Protein AF-0000000077158289 (afdb_homodimer)

Structure (mmCIF, N/CA/C/O backbone):
data_AF-0000000077158289-model_v1
#
loop_
_entity.id
_entity.type
_entity.pdbx_description
1 polymer 'DUF2811 domain-containing protein'
#
loop_
_atom_site.group_PDB
_atom_site.id
_atom_site.type_symbol
_atom_site.label_atom_id
_atom_site.label_alt_id
_atom_site.label_comp_id
_atom_site.label_asym_id
_atom_site.label_entity_id
_atom_site.label_seq_id
_atom_site.pdbx_PDB_ins_code
_atom_site.Cartn_x
_atom_site.Cartn_y
_atom_site.Cartn_z
_atom_site.occupancy
_atom_site.B_iso_or_equiv
_atom_site.auth_seq_id
_atom_site.auth_comp_id
_atom_site.auth_asym_id
_atom_site.auth_atom_id
_atom_site.pdbx_PDB_model_num
ATOM 1 N N . MET A 1 1 ? 38.312 -50.219 26.797 1 30.5 1 MET A N 1
ATOM 2 C CA . MET A 1 1 ? 38.156 -49.219 25.766 1 30.5 1 MET A CA 1
ATOM 3 C C . MET A 1 1 ? 36.781 -48.531 25.875 1 30.5 1 MET A C 1
ATOM 5 O O . MET A 1 1 ? 35.781 -49.219 26.062 1 30.5 1 MET A O 1
ATOM 9 N N . ASP A 1 2 ? 36.875 -47.312 26.453 1 35.59 2 ASP A N 1
ATOM 10 C CA . ASP A 1 2 ? 35.938 -46.281 26.844 1 35.59 2 ASP A CA 1
ATOM 11 C C . ASP A 1 2 ? 35.031 -45.906 25.672 1 35.59 2 ASP A C 1
ATOM 13 O O . ASP A 1 2 ? 35.5 -45.5 24.609 1 35.59 2 ASP A O 1
ATOM 17 N N . LEU A 1 3 ? 34.094 -46.844 25.312 1 41.31 3 LEU A N 1
ATOM 18 C CA . LEU A 1 3 ? 33 -46.594 24.391 1 41.31 3 LEU A CA 1
ATOM 19 C C . LEU A 1 3 ? 32.406 -45.188 24.594 1 41.31 3 LEU A C 1
ATOM 21 O O . LEU A 1 3 ? 31.953 -44.875 25.688 1 41.31 3 LEU A O 1
ATOM 25 N N . PRO A 1 4 ? 33.125 -44.281 23.875 1 36.38 4 PRO A N 1
ATOM 26 C CA . PRO A 1 4 ? 32.719 -42.875 23.906 1 36.38 4 PRO A CA 1
ATOM 27 C C . PRO A 1 4 ? 31.203 -42.688 23.922 1 36.38 4 PRO A C 1
ATOM 29 O O . PRO A 1 4 ? 30.469 -43.594 23.469 1 36.38 4 PRO A O 1
ATOM 32 N N . GLN A 1 5 ? 30.641 -41.938 24.984 1 38.94 5 GLN A N 1
ATOM 33 C CA . GLN A 1 5 ? 29.422 -41.219 25.328 1 38.94 5 GLN A CA 1
ATOM 34 C C . GLN A 1 5 ? 28.812 -40.531 24.094 1 38.94 5 GLN A C 1
ATOM 36 O O . GLN A 1 5 ? 29.453 -39.688 23.469 1 38.94 5 GLN A O 1
ATOM 41 N N . LEU A 1 6 ? 28.219 -41.344 23.172 1 37.91 6 LEU A N 1
ATOM 42 C CA . LEU A 1 6 ? 27.297 -40.844 22.172 1 37.91 6 LEU A CA 1
ATOM 43 C C . LEU A 1 6 ? 26.453 -39.688 22.734 1 37.91 6 LEU A C 1
ATOM 45 O O . LEU A 1 6 ? 25.641 -39.906 23.641 1 37.91 6 LEU A O 1
ATOM 49 N N . GLU A 1 7 ? 27.109 -38.594 23.016 1 35.8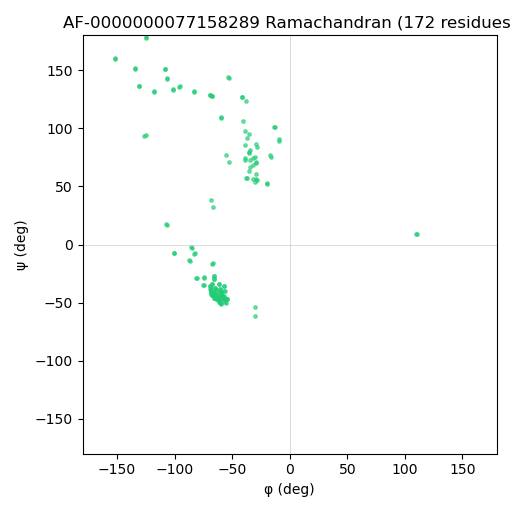4 7 GLU A N 1
ATOM 50 C CA . GLU A 1 7 ? 26.469 -37.312 23.312 1 35.84 7 GLU A CA 1
ATOM 51 C C . GLU A 1 7 ? 25.25 -37.094 22.422 1 35.84 7 GLU A C 1
ATOM 53 O O . GLU A 1 7 ? 25.297 -37.344 21.219 1 35.84 7 GLU A O 1
ATOM 58 N N . SER A 1 8 ? 24.047 -37.406 23 1 40.72 8 SER A N 1
ATOM 59 C CA . SER A 1 8 ? 22.672 -37.094 22.609 1 40.72 8 SER A CA 1
ATOM 60 C C . SER A 1 8 ? 22.609 -35.75 21.906 1 40.72 8 SER A C 1
ATOM 62 O O . SER A 1 8 ? 23 -34.719 22.484 1 40.72 8 SER A O 1
ATOM 64 N N . ILE A 1 9 ? 23.062 -35.688 20.656 1 40.66 9 ILE A N 1
ATOM 65 C CA . ILE A 1 9 ? 22.703 -34.531 19.844 1 40.66 9 ILE A CA 1
ATOM 66 C C . ILE A 1 9 ? 21.266 -34.125 20.125 1 40.66 9 ILE A C 1
ATOM 68 O O . ILE A 1 9 ? 20.328 -34.875 19.906 1 40.66 9 ILE A O 1
ATOM 72 N N . SER A 1 10 ? 21.047 -33.5 21.312 1 37.06 10 SER A N 1
ATOM 73 C CA . SER A 1 10 ? 19.797 -32.781 21.594 1 37.06 10 SER A CA 1
ATOM 74 C C . SER A 1 10 ? 19.281 -32.094 20.344 1 37.06 10 SER A C 1
ATOM 76 O O . SER A 1 10 ? 19.984 -31.281 19.719 1 37.06 10 SER A O 1
ATOM 78 N N . GLN A 1 11 ? 18.656 -32.812 19.438 1 36.66 11 GLN A N 1
ATOM 79 C CA . GLN A 1 11 ? 17.812 -32.281 18.375 1 36.66 11 GLN A CA 1
ATOM 80 C C . GLN A 1 11 ? 17.172 -30.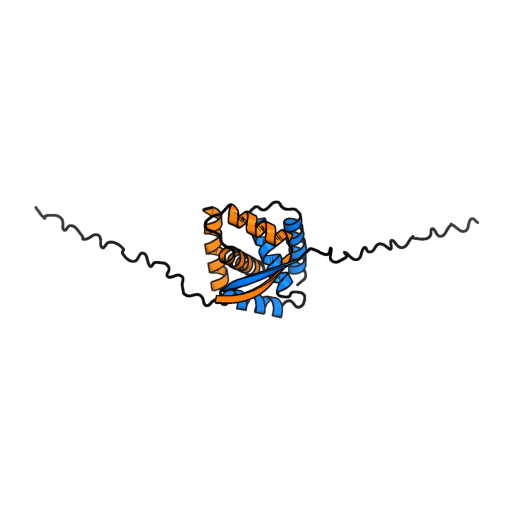969 18.797 1 36.66 11 GLN A C 1
ATOM 82 O O . GLN A 1 11 ? 16.5 -30.906 19.828 1 36.66 11 GLN A O 1
ATOM 87 N N . VAL A 1 12 ? 17.859 -29.844 18.656 1 36.06 12 VAL A N 1
ATOM 88 C CA . VAL A 1 12 ? 17.359 -28.484 18.641 1 36.06 12 VAL A CA 1
ATOM 89 C C . VAL A 1 12 ? 15.953 -28.438 18.047 1 36.06 12 VAL A C 1
ATOM 91 O O . VAL A 1 12 ? 15.766 -28.719 16.859 1 36.06 12 VAL A O 1
ATOM 94 N N . SER A 1 13 ? 15 -29.031 18.828 1 34.78 13 SER A N 1
ATOM 95 C CA . SER A 1 13 ? 13.555 -28.922 18.641 1 34.78 13 SER A CA 1
ATOM 96 C C . SER A 1 13 ? 13.172 -27.594 18.016 1 34.78 13 SER A C 1
ATOM 98 O O . SER A 1 13 ? 12.156 -27.484 17.328 1 34.78 13 SER A O 1
ATOM 100 N N . ASN A 1 14 ? 13.688 -26.5 18.719 1 32.34 14 ASN A N 1
ATOM 101 C CA . ASN A 1 14 ? 12.711 -25.422 18.812 1 32.34 14 ASN A CA 1
ATOM 102 C C . ASN A 1 14 ? 12.422 -24.812 17.438 1 32.34 14 ASN A C 1
ATOM 104 O O . ASN A 1 14 ? 13.164 -23.953 16.969 1 32.34 14 ASN A O 1
ATOM 108 N N . ALA A 1 15 ? 12.477 -25.594 16.391 1 35.78 15 A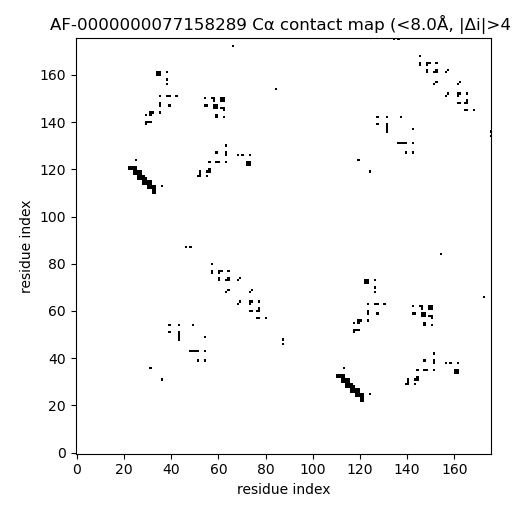LA A N 1
ATOM 109 C CA . ALA A 1 15 ? 11.906 -24.844 15.281 1 35.78 15 ALA A CA 1
ATOM 110 C C . ALA A 1 15 ? 10.711 -24.016 15.742 1 35.78 15 ALA A C 1
ATOM 112 O O . ALA A 1 15 ? 9.648 -24.562 16.031 1 35.78 15 ALA A O 1
ATOM 113 N N . SER A 1 16 ? 10.797 -23.109 16.719 1 36.84 16 SER A N 1
ATOM 114 C CA . SER A 1 16 ? 9.727 -22.156 16.984 1 36.84 16 SER A CA 1
ATOM 115 C C . SER A 1 16 ? 8.945 -21.828 15.719 1 36.84 16 SER A C 1
ATOM 117 O O . SER A 1 16 ? 9.508 -21.312 14.75 1 36.84 16 SER A O 1
ATOM 119 N N . GLU A 1 17 ? 8.172 -22.781 15.242 1 38.03 17 GLU A N 1
ATOM 120 C CA . GLU A 1 17 ? 7.125 -22.328 14.32 1 38.03 17 GLU A CA 1
ATOM 121 C C . GLU A 1 17 ? 6.902 -20.828 14.438 1 38.03 17 GLU A C 1
ATOM 123 O O . GLU A 1 17 ? 6.801 -20.297 15.547 1 38.03 17 GLU A O 1
ATOM 128 N N . ILE A 1 18 ? 7.691 -20 13.922 1 40.28 18 ILE A N 1
ATOM 129 C CA . ILE A 1 18 ? 7.289 -18.594 13.836 1 40.28 18 ILE A CA 1
ATOM 130 C C . ILE A 1 18 ? 5.773 -18.484 13.961 1 40.28 18 ILE A C 1
ATOM 132 O O . ILE A 1 18 ? 5.035 -18.938 13.086 1 40.28 18 ILE A O 1
ATOM 136 N N . SER A 1 19 ? 5.211 -19.078 15 1 42.38 19 SER A N 1
ATOM 137 C CA . SER A 1 19 ? 3.822 -18.734 15.273 1 42.38 19 SER A CA 1
ATOM 138 C C . SER A 1 19 ? 3.398 -17.5 14.484 1 42.38 19 SER A C 1
ATOM 140 O O . SER A 1 19 ? 4.141 -16.516 14.406 1 42.38 19 SER A O 1
ATOM 142 N N . PRO A 1 20 ? 2.723 -17.609 13.43 1 45.03 20 PRO A N 1
ATOM 143 C CA . PRO A 1 20 ? 2.236 -16.344 12.867 1 45.03 20 PRO A CA 1
ATOM 144 C C . PRO A 1 20 ? 2.031 -15.266 13.93 1 45.03 20 PRO A C 1
ATOM 146 O O . PRO A 1 20 ? 1.243 -15.453 14.859 1 45.03 20 PRO A O 1
ATOM 149 N N . GLU A 1 21 ? 3.047 -14.922 14.727 1 48.97 21 GLU A N 1
ATOM 150 C CA . GLU A 1 21 ? 2.848 -13.82 15.664 1 48.97 21 GLU A CA 1
ATOM 151 C C . GLU A 1 21 ? 1.531 -13.094 15.391 1 48.97 21 GLU A C 1
ATOM 153 O O . GLU A 1 21 ? 1.265 -12.68 14.266 1 48.97 21 GLU A O 1
ATOM 158 N N . LYS A 1 22 ? 0.497 -13.617 16.047 1 56.75 22 LYS A N 1
ATOM 159 C CA . LYS A 1 22 ? -0.872 -13.109 16.016 1 56.75 22 LYS A CA 1
ATOM 160 C C . LYS A 1 22 ? -0.894 -11.594 15.836 1 56.75 22 LYS A C 1
ATOM 162 O O . LYS A 1 22 ? -0.605 -10.852 16.781 1 56.75 22 LYS A O 1
ATOM 167 N N . THR A 1 23 ? -0.283 -11.023 14.781 1 75.25 23 THR A N 1
ATOM 168 C CA . THR A 1 23 ? -0.409 -9.578 14.625 1 75.25 23 THR A CA 1
ATOM 169 C C . THR A 1 23 ? -1.875 -9.172 14.492 1 75.25 23 THR A C 1
ATOM 171 O O . THR A 1 23 ? -2.625 -9.781 13.727 1 75.25 23 THR A O 1
ATOM 174 N N . GLU A 1 24 ? -2.326 -8.539 15.578 1 90.25 24 GLU A N 1
ATOM 175 C CA . GLU A 1 24 ? -3.658 -7.949 15.461 1 90.25 24 GLU A CA 1
ATOM 176 C C . GLU A 1 24 ? -3.848 -7.273 14.109 1 90.25 24 GLU A C 1
ATOM 178 O O . GLU A 1 24 ? -2.918 -6.664 13.578 1 90.25 24 GLU A O 1
ATOM 183 N N . SER A 1 25 ? -4.926 -7.684 13.484 1 95.44 25 SER A N 1
ATOM 184 C CA . SER A 1 25 ? -5.227 -7.105 12.18 1 95.44 25 SER A CA 1
ATOM 185 C C . SER A 1 25 ? -6.43 -6.168 12.258 1 95.44 25 SER A C 1
ATOM 187 O O . SER A 1 25 ? -7.277 -6.312 13.141 1 95.44 25 SER A O 1
ATOM 189 N N . ILE A 1 26 ? -6.496 -5.156 11.406 1 97.12 26 ILE A N 1
ATOM 190 C CA . ILE A 1 26 ? -7.586 -4.195 11.258 1 97.12 26 ILE A CA 1
ATOM 191 C C . ILE A 1 26 ? -8.18 -4.305 9.859 1 97.12 26 ILE A C 1
ATOM 193 O O . ILE A 1 26 ? -7.441 -4.363 8.867 1 97.12 26 ILE A O 1
ATOM 197 N N . SER A 1 27 ? -9.445 -4.387 9.758 1 97.5 27 SER A N 1
ATOM 198 C CA . SER A 1 27 ? -10.117 -4.387 8.461 1 97.5 27 SER A CA 1
ATOM 199 C C . SER A 1 27 ? -10.312 -2.969 7.938 1 97.5 27 SER A C 1
ATOM 201 O O . SER A 1 27 ? -10.805 -2.096 8.656 1 97.5 27 SER A O 1
ATOM 203 N N . ILE A 1 28 ? -9.961 -2.746 6.695 1 97.19 28 ILE A N 1
ATOM 204 C CA . ILE A 1 28 ? -10.055 -1.419 6.098 1 97.19 28 ILE A CA 1
ATOM 205 C C . ILE A 1 28 ? -10.758 -1.51 4.746 1 97.19 28 ILE A C 1
ATOM 207 O O . ILE A 1 28 ? -10.508 -2.434 3.969 1 97.19 28 ILE A O 1
ATOM 211 N N . GLU A 1 29 ? -11.672 -0.568 4.516 1 97.38 29 GLU A N 1
ATOM 212 C CA . GLU A 1 29 ? -12.25 -0.348 3.189 1 97.38 29 GLU A CA 1
ATOM 213 C C . GLU A 1 29 ? -11.609 0.858 2.506 1 97.38 29 GLU A C 1
ATOM 215 O O . GLU A 1 29 ? -11.43 1.908 3.125 1 97.38 29 GLU A O 1
ATOM 220 N N . THR A 1 30 ? -11.258 0.625 1.22 1 96.94 30 THR A N 1
ATOM 221 C CA . THR A 1 30 ? -10.625 1.721 0.494 1 96.94 30 THR A CA 1
ATOM 222 C C . THR A 1 30 ? -10.914 1.612 -1.002 1 96.94 30 THR A C 1
ATOM 224 O O . THR A 1 30 ? -11.359 0.569 -1.48 1 96.94 30 THR A O 1
ATOM 227 N N . GLU A 1 31 ? -10.734 2.777 -1.613 1 96.25 31 GLU A N 1
ATOM 228 C CA . GLU A 1 31 ? -10.781 2.803 -3.072 1 96.25 31 GLU A CA 1
ATOM 229 C C . GLU A 1 31 ? -9.391 2.973 -3.666 1 96.25 31 GLU A C 1
ATOM 231 O O . GLU A 1 31 ? -8.531 3.635 -3.076 1 96.25 31 GLU A O 1
ATOM 236 N N . ILE A 1 32 ? -9.203 2.287 -4.754 1 97.38 32 ILE A N 1
ATOM 237 C CA . ILE A 1 32 ? -7.941 2.451 -5.465 1 97.38 32 ILE A CA 1
ATOM 238 C C . ILE A 1 32 ? -8.211 2.615 -6.961 1 97.38 32 ILE A C 1
ATOM 240 O O . ILE A 1 32 ? -9.227 2.139 -7.469 1 97.38 32 ILE A O 1
ATOM 244 N N . PRO A 1 33 ? -7.352 3.318 -7.652 1 96.31 33 PRO A N 1
ATOM 245 C CA . PRO A 1 33 ? -7.492 3.393 -9.109 1 96.31 33 PRO A CA 1
ATOM 246 C C . PRO A 1 33 ? -7.582 2.016 -9.766 1 96.31 33 PRO A C 1
ATOM 248 O O . PRO A 1 33 ? -6.91 1.078 -9.328 1 96.31 33 PRO A O 1
ATOM 251 N N . GLU A 1 34 ? -8.359 1.924 -10.766 1 96.94 34 GLU A N 1
ATOM 252 C CA . GLU A 1 34 ? -8.57 0.658 -11.469 1 96.94 34 GLU A CA 1
ATOM 253 C C . GLU A 1 34 ? -7.254 0.076 -11.969 1 96.94 34 GLU A C 1
ATOM 255 O O . GLU A 1 34 ? -7.035 -1.135 -11.891 1 96.94 34 GLU A O 1
ATOM 260 N N . ALA A 1 35 ? -6.414 0.936 -12.453 1 96.38 35 ALA A N 1
ATOM 261 C CA . ALA A 1 35 ? -5.125 0.493 -12.984 1 96.38 35 ALA A CA 1
ATOM 262 C C . ALA A 1 35 ? -4.305 -0.207 -11.906 1 96.38 35 ALA A C 1
ATOM 264 O O . ALA A 1 35 ? -3.641 -1.211 -12.172 1 96.38 35 ALA A O 1
ATOM 265 N N . LEU A 1 36 ? -4.301 0.28 -10.727 1 97.75 36 LEU A N 1
ATOM 266 C CA . LEU A 1 36 ? -3.568 -0.328 -9.625 1 97.75 36 LEU A CA 1
ATOM 267 C C . LEU A 1 36 ? -4.199 -1.657 -9.219 1 97.75 36 LEU A C 1
ATOM 269 O O . LEU A 1 36 ? -3.488 -2.613 -8.898 1 97.75 36 LEU A O 1
ATOM 273 N N . TYR A 1 37 ? -5.492 -1.675 -9.258 1 98.06 37 TYR A N 1
ATOM 274 C CA . TYR A 1 37 ? -6.207 -2.914 -8.969 1 98.06 37 TYR A CA 1
ATOM 275 C C . TYR A 1 37 ? -5.816 -4.008 -9.953 1 98.06 37 TYR A C 1
ATOM 277 O O . TYR A 1 37 ? -5.543 -5.145 -9.555 1 98.06 37 TYR A O 1
ATOM 285 N N . GLN A 1 38 ? -5.867 -3.684 -11.172 1 97.81 38 GLN A N 1
ATOM 286 C CA . GLN A 1 38 ? -5.488 -4.633 -12.219 1 97.81 38 GLN A CA 1
ATOM 287 C C . GLN A 1 38 ? -4.039 -5.078 -12.055 1 97.81 38 GLN A C 1
ATOM 289 O O . GLN A 1 38 ? -3.732 -6.266 -12.195 1 97.81 38 GLN A O 1
ATOM 294 N N . GLY A 1 39 ? -3.127 -4.105 -11.742 1 98.06 39 GLY A N 1
ATOM 295 C CA . GLY A 1 39 ? -1.736 -4.441 -11.477 1 98.06 39 GLY A CA 1
ATOM 296 C C . GLY A 1 39 ? -1.562 -5.398 -10.312 1 98.06 39 GLY A C 1
ATOM 297 O O . GLY A 1 39 ? -0.754 -6.324 -10.383 1 98.06 39 GLY A O 1
ATOM 298 N N . MET A 1 40 ? -2.285 -5.215 -9.305 1 98.12 40 MET A N 1
ATOM 299 C CA . MET A 1 40 ? -2.248 -6.086 -8.133 1 98.12 40 MET A CA 1
ATOM 300 C C . MET A 1 40 ? -2.684 -7.504 -8.492 1 98.12 40 MET A C 1
ATOM 302 O O . MET A 1 40 ? -2.018 -8.477 -8.125 1 98.12 40 MET A O 1
ATOM 306 N N . ASN A 1 41 ? -3.787 -7.648 -9.273 1 97.94 41 ASN A N 1
ATOM 307 C CA . ASN A 1 41 ? -4.289 -8.961 -9.656 1 97.94 41 ASN A CA 1
ATOM 308 C C . ASN A 1 41 ? -3.301 -9.695 -10.562 1 97.94 41 ASN A C 1
ATOM 310 O O . ASN A 1 41 ? -3.123 -10.914 -10.438 1 97.94 41 ASN A O 1
ATOM 314 N N . GLU A 1 42 ? -2.752 -8.953 -11.453 1 97.75 42 GLU A N 1
ATOM 315 C CA . GLU A 1 42 ? -1.74 -9.562 -12.32 1 97.75 42 GLU A CA 1
ATOM 316 C C . GLU A 1 42 ? -0.552 -10.062 -11.5 1 97.75 42 GLU A C 1
ATOM 318 O O . GLU A 1 42 ? -0.055 -11.164 -11.734 1 97.75 42 GLU A O 1
ATOM 323 N N . PHE A 1 43 ? -0.059 -9.211 -10.594 1 97.38 43 PHE A N 1
ATOM 324 C CA . PHE A 1 43 ? 1.052 -9.594 -9.734 1 97.38 43 PHE A CA 1
ATOM 325 C C . PHE A 1 43 ? 0.728 -10.867 -8.969 1 97.38 43 PHE A C 1
ATOM 327 O O . PHE A 1 43 ? 1.53 -11.805 -8.945 1 97.38 43 PHE A O 1
ATOM 334 N N . ILE A 1 44 ? -0.453 -10.969 -8.367 1 97.19 44 ILE A N 1
ATOM 335 C CA . ILE A 1 44 ? -0.861 -12.102 -7.551 1 97.19 44 ILE A CA 1
ATOM 336 C C . ILE A 1 44 ? -0.965 -13.352 -8.422 1 97.19 44 ILE A C 1
ATOM 338 O O . ILE A 1 44 ? -0.604 -14.453 -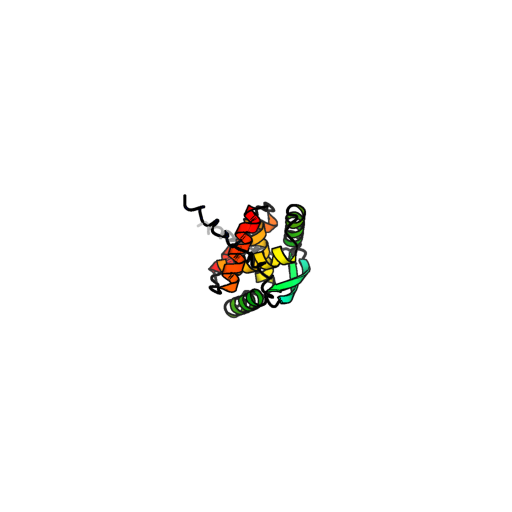7.988 1 97.19 44 ILE A O 1
ATOM 342 N N . SER A 1 45 ? -1.437 -13.133 -9.617 1 97.19 45 SER A N 1
ATOM 343 C CA . SER A 1 45 ? -1.621 -14.258 -10.531 1 97.19 45 SER A CA 1
ATOM 344 C C . SER A 1 45 ? -0.285 -14.891 -10.914 1 97.19 45 SER A C 1
ATOM 346 O O . SER A 1 45 ? -0.21 -16.094 -11.164 1 97.19 45 SER A O 1
ATOM 348 N N . THR A 1 46 ? 0.782 -14.148 -10.891 1 95.25 46 THR A N 1
ATOM 349 C CA . THR A 1 46 ? 2.086 -14.641 -11.32 1 95.25 46 THR A CA 1
ATOM 350 C C . THR A 1 46 ? 2.945 -15.023 -10.117 1 95.25 46 THR A C 1
ATOM 352 O O . THR A 1 46 ? 4.02 -15.602 -10.273 1 95.25 46 THR A O 1
ATOM 355 N N . ASN A 1 47 ? 2.482 -14.742 -9.008 1 95.06 47 ASN A N 1
ATOM 356 C CA . ASN A 1 47 ? 3.17 -15.07 -7.762 1 95.06 47 ASN A CA 1
ATOM 357 C C . ASN A 1 47 ? 2.27 -15.852 -6.812 1 95.06 47 ASN A C 1
ATOM 359 O O . ASN A 1 47 ? 1.567 -15.266 -5.988 1 95.06 47 ASN A O 1
ATOM 363 N N . PRO A 1 48 ? 2.305 -17.125 -6.836 1 92.94 48 PRO A N 1
ATOM 364 C CA . PRO A 1 48 ? 1.314 -17.969 -6.164 1 92.94 48 PRO A CA 1
ATOM 365 C C . PRO A 1 48 ? 1.381 -17.859 -4.645 1 92.94 48 PRO A C 1
ATOM 367 O O . PRO A 1 48 ? 0.407 -18.172 -3.955 1 92.94 48 PRO A O 1
ATOM 370 N N . LYS A 1 49 ? 2.406 -17.344 -4.066 1 91.69 49 LYS A N 1
ATOM 371 C CA . LYS A 1 49 ? 2.502 -17.203 -2.617 1 91.69 49 LYS A CA 1
ATOM 372 C C . LYS A 1 49 ? 1.876 -15.898 -2.143 1 91.69 49 LYS A C 1
ATOM 374 O O . LYS A 1 49 ? 1.688 -15.688 -0.942 1 91.69 49 LYS A O 1
ATOM 379 N N . TRP A 1 50 ? 1.665 -15.078 -3.057 1 95.06 50 TRP A N 1
ATOM 380 C CA . TRP A 1 50 ? 1.138 -13.758 -2.732 1 95.06 50 TRP A CA 1
ATOM 381 C C . TRP A 1 50 ? -0.38 -13.727 -2.879 1 95.06 50 TRP A C 1
ATOM 383 O O . TRP A 1 50 ? -0.932 -14.305 -3.818 1 95.06 50 TRP A O 1
ATOM 393 N N . ASP A 1 51 ? -1.092 -13.117 -1.927 1 96.06 51 ASP A N 1
ATOM 394 C CA . ASP A 1 51 ? -2.514 -12.789 -1.979 1 96.06 51 ASP A CA 1
ATOM 395 C C . ASP A 1 51 ? -2.744 -11.305 -1.726 1 96.06 51 ASP A C 1
ATOM 397 O O . ASP A 1 51 ? -1.791 -10.547 -1.554 1 96.06 51 ASP A O 1
ATOM 401 N N . GLN A 1 52 ? -3.98 -10.891 -1.777 1 96.75 52 GLN A N 1
ATOM 402 C CA . GLN A 1 52 ? -4.309 -9.484 -1.59 1 96.75 52 GLN A CA 1
ATOM 403 C C . GLN A 1 52 ? -3.789 -8.969 -0.25 1 96.75 52 GLN A C 1
ATOM 405 O O . GLN A 1 52 ? -3.271 -7.852 -0.163 1 96.75 52 GLN A O 1
ATOM 410 N N . TYR A 1 53 ? -3.996 -9.742 0.802 1 95.06 53 TYR A N 1
ATOM 411 C CA . TYR A 1 53 ? -3.545 -9.367 2.137 1 95.06 53 TYR A CA 1
ATOM 412 C C . TYR A 1 53 ? -2.047 -9.086 2.146 1 95.06 53 TYR A C 1
ATOM 414 O O . TYR A 1 53 ? -1.602 -8.062 2.664 1 95.06 53 TYR A O 1
ATOM 422 N N . ARG A 1 54 ? -1.262 -9.977 1.613 1 95.12 54 ARG A N 1
ATOM 423 C CA . ARG A 1 54 ? 0.192 -9.852 1.596 1 95.12 54 ARG A CA 1
ATOM 424 C C . ARG A 1 54 ? 0.63 -8.648 0.765 1 95.12 54 ARG A C 1
ATOM 426 O O . ARG A 1 54 ? 1.52 -7.898 1.171 1 95.12 54 ARG A O 1
ATOM 433 N N . VAL A 1 55 ? -0.027 -8.477 -0.395 1 97.44 55 VAL A N 1
ATOM 434 C CA . VAL A 1 55 ? 0.323 -7.355 -1.258 1 97.44 55 VAL A CA 1
ATOM 435 C C . VAL A 1 55 ? 0.003 -6.043 -0.551 1 97.44 55 VAL A C 1
ATOM 437 O O . VAL A 1 55 ? 0.851 -5.148 -0.474 1 97.44 55 VAL A O 1
ATOM 440 N N . MET A 1 56 ? -1.159 -5.938 0.053 1 97.69 56 MET A N 1
ATOM 441 C CA . MET A 1 56 ? -1.597 -4.699 0.696 1 97.69 56 MET A CA 1
ATOM 442 C C . MET A 1 56 ? -0.733 -4.387 1.913 1 97.69 56 MET A C 1
ATOM 444 O O . MET A 1 56 ? -0.344 -3.234 2.123 1 97.69 56 MET A O 1
ATOM 448 N N . SER A 1 57 ? -0.406 -5.395 2.678 1 96.81 57 SER A N 1
ATOM 449 C CA . SER A 1 57 ? 0.427 -5.219 3.861 1 96.81 57 SER A CA 1
ATOM 450 C C . SER A 1 57 ? 1.847 -4.809 3.482 1 96.81 57 SER A C 1
ATOM 452 O O . SER A 1 57 ? 2.422 -3.904 4.094 1 96.81 57 SER A O 1
ATOM 454 N N . SER A 1 58 ? 2.363 -5.445 2.49 1 97.12 58 SER A N 1
ATOM 455 C CA . SER A 1 58 ? 3.715 -5.148 2.031 1 97.12 58 SER A CA 1
ATOM 456 C C . SER A 1 58 ? 3.797 -3.752 1.421 1 97.12 58 SER A C 1
ATOM 458 O O . SER A 1 58 ? 4.754 -3.016 1.671 1 97.12 58 SER A O 1
ATOM 460 N N . ALA A 1 59 ? 2.758 -3.473 0.611 1 98 59 ALA A N 1
ATOM 461 C CA . ALA A 1 59 ? 2.697 -2.154 -0.015 1 98 59 ALA A CA 1
ATOM 462 C C . ALA A 1 59 ? 2.725 -1.046 1.034 1 98 59 ALA A C 1
ATOM 464 O O . ALA A 1 59 ? 3.529 -0.116 0.944 1 98 59 ALA A O 1
ATOM 465 N N . LEU A 1 60 ? 1.892 -1.196 2.088 1 98.25 60 LEU A N 1
ATOM 466 C CA . LEU A 1 60 ? 1.795 -0.18 3.129 1 98.25 60 LEU A CA 1
ATOM 467 C C . LEU A 1 60 ? 3.08 -0.118 3.949 1 98.25 60 LEU A C 1
ATOM 469 O O . LEU A 1 60 ? 3.559 0.969 4.277 1 98.25 60 LEU A O 1
ATOM 473 N N . ALA A 1 61 ? 3.645 -1.231 4.238 1 97.75 61 ALA A N 1
ATOM 474 C CA . ALA A 1 61 ? 4.902 -1.267 4.977 1 97.75 61 ALA A CA 1
ATOM 475 C C . ALA A 1 61 ? 6.016 -0.565 4.203 1 97.75 61 ALA A C 1
ATOM 477 O O . ALA A 1 61 ? 6.773 0.225 4.77 1 97.75 61 ALA A O 1
ATOM 478 N N . ASN A 1 62 ? 6.145 -0.874 2.979 1 96.19 62 ASN A N 1
ATOM 479 C CA . ASN A 1 62 ? 7.137 -0.245 2.111 1 96.19 62 ASN A CA 1
ATOM 480 C C . ASN A 1 62 ? 6.945 1.268 2.049 1 96.19 62 ASN A C 1
ATOM 482 O O . ASN A 1 62 ? 7.91 2.023 2.164 1 96.19 62 ASN A O 1
ATOM 486 N N . PHE A 1 63 ? 5.715 1.695 1.868 1 97 63 PHE A N 1
ATOM 487 C CA . PHE A 1 63 ? 5.402 3.117 1.8 1 97 63 PHE A CA 1
ATOM 488 C C . PHE A 1 63 ? 5.812 3.826 3.086 1 97 63 PHE A C 1
ATOM 490 O O . PHE A 1 63 ? 6.488 4.855 3.045 1 97 63 PHE A O 1
ATOM 497 N N . LEU A 1 64 ? 5.367 3.256 4.234 1 97.31 64 LEU A N 1
ATOM 498 C CA . LEU A 1 64 ? 5.637 3.881 5.523 1 97.31 64 LEU A CA 1
ATOM 499 C C . LEU A 1 64 ? 7.137 3.918 5.805 1 97.31 64 LEU A C 1
ATOM 501 O O . LEU A 1 64 ? 7.656 4.926 6.289 1 97.31 64 LEU A O 1
ATOM 505 N N . PHE A 1 65 ? 7.836 2.863 5.457 1 95.31 65 PHE A N 1
ATOM 506 C CA . PHE A 1 65 ? 9.281 2.82 5.637 1 95.31 65 PHE A CA 1
ATOM 507 C C . PHE A 1 65 ? 9.961 3.896 4.801 1 95.31 65 PHE A C 1
ATOM 509 O O . PHE A 1 65 ? 10.797 4.652 5.312 1 95.31 65 PHE A O 1
ATOM 516 N N . GLN A 1 66 ? 9.57 3.963 3.611 1 91.62 66 GLN A N 1
ATOM 517 C CA . GLN A 1 66 ? 10.148 4.93 2.686 1 91.62 66 GLN A CA 1
ATOM 518 C C . GLN A 1 66 ? 9.812 6.359 3.102 1 91.62 66 GLN A C 1
ATOM 520 O O . GLN A 1 66 ? 10.602 7.281 2.863 1 91.62 66 GLN A O 1
ATOM 525 N N . SER A 1 67 ? 8.719 6.527 3.715 1 93.94 67 SER A N 1
ATOM 526 C CA . SER A 1 67 ? 8.258 7.855 4.109 1 93.94 67 SER A CA 1
ATOM 527 C C . SER A 1 67 ? 8.852 8.266 5.453 1 93.94 67 SER A C 1
ATOM 529 O O . SER A 1 67 ? 8.477 9.305 6.008 1 93.94 67 SER A O 1
ATOM 531 N N . GLY A 1 68 ? 9.578 7.41 6.012 1 93.81 68 GLY A N 1
ATOM 532 C CA . GLY A 1 68 ? 10.352 7.824 7.172 1 93.81 68 GLY A CA 1
ATOM 533 C C . GLY A 1 68 ? 9.852 7.223 8.469 1 93.81 68 GLY A C 1
ATOM 534 O O . GLY A 1 68 ? 10.273 7.637 9.555 1 93.81 68 GLY A O 1
ATOM 535 N N . CYS A 1 69 ? 8.961 6.312 8.438 1 95.5 69 CYS A N 1
ATOM 536 C CA . CYS A 1 69 ? 8.469 5.652 9.648 1 95.5 69 CYS A CA 1
ATOM 537 C C . CYS A 1 69 ? 9.547 4.762 10.258 1 95.5 69 CYS A C 1
ATOM 539 O O . CYS A 1 69 ? 10.156 3.953 9.555 1 95.5 69 CYS A O 1
ATOM 541 N N . ASP A 1 70 ? 9.789 4.957 11.562 1 94.12 70 ASP A N 1
ATOM 542 C CA . ASP A 1 70 ? 10.859 4.207 12.219 1 94.12 70 ASP A CA 1
ATOM 543 C C . ASP A 1 70 ? 10.281 3.129 13.141 1 94.12 70 ASP A C 1
ATOM 545 O O . ASP A 1 70 ? 11.008 2.547 13.953 1 94.12 70 ASP A O 1
ATOM 549 N N . ASP A 1 71 ? 9.07 2.807 12.961 1 95.56 71 ASP A N 1
ATOM 550 C CA . ASP A 1 71 ? 8.438 1.75 13.742 1 95.56 71 ASP A CA 1
ATOM 551 C C . ASP A 1 71 ? 9.031 0.385 13.406 1 95.56 71 ASP A C 1
ATOM 553 O O . ASP A 1 71 ? 9.094 0.004 12.234 1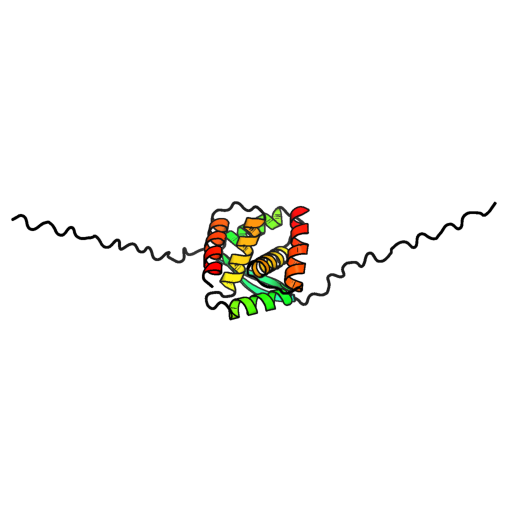 95.56 71 ASP A O 1
ATOM 557 N N . ARG A 1 72 ? 9.453 -0.343 14.469 1 94.81 72 ARG A N 1
ATOM 558 C CA . ARG A 1 72 ? 10.133 -1.624 14.297 1 94.81 72 ARG A CA 1
ATOM 559 C C . ARG A 1 72 ? 9.242 -2.615 13.555 1 94.81 72 ARG A C 1
ATOM 561 O O . ARG A 1 72 ? 9.719 -3.361 12.695 1 94.81 72 ARG A O 1
ATOM 568 N N . ALA A 1 73 ? 8 -2.635 13.961 1 94.62 73 ALA A N 1
ATOM 569 C CA . ALA A 1 73 ? 7.066 -3.566 13.336 1 94.62 73 ALA A CA 1
ATOM 570 C C . ALA A 1 73 ? 6.934 -3.287 11.836 1 94.62 73 ALA A C 1
ATOM 572 O O . ALA A 1 73 ? 6.844 -4.215 11.031 1 94.62 73 ALA A O 1
ATOM 573 N N . VAL A 1 74 ? 6.941 -2.074 11.453 1 96.44 74 VAL A N 1
ATOM 574 C CA . VAL A 1 74 ? 6.875 -1.662 10.055 1 96.44 74 VAL A CA 1
ATOM 575 C C . VAL A 1 74 ? 8.141 -2.102 9.328 1 96.44 74 VAL A C 1
ATOM 577 O O . VAL A 1 74 ? 8.078 -2.719 8.266 1 96.44 74 VAL A O 1
ATOM 580 N N . THR A 1 75 ? 9.25 -1.863 9.93 1 96 75 THR A N 1
ATOM 581 C CA . THR A 1 75 ? 10.539 -2.229 9.344 1 96 75 THR A CA 1
ATOM 582 C C . THR A 1 75 ? 10.641 -3.74 9.172 1 96 75 THR A C 1
ATOM 584 O O . THR A 1 75 ? 11.094 -4.219 8.125 1 96 75 THR A O 1
ATOM 587 N N . GLU A 1 76 ? 10.281 -4.43 10.164 1 94.06 76 GLU A N 1
ATOM 588 C CA . GLU A 1 76 ? 10.328 -5.891 10.117 1 94.06 76 GLU A CA 1
ATOM 589 C C . GLU A 1 76 ? 9.445 -6.434 9 1 94.06 76 GLU A C 1
ATOM 591 O O . GLU A 1 76 ? 9.852 -7.34 8.273 1 94.06 76 GLU A O 1
ATOM 596 N N . ARG A 1 77 ? 8.305 -5.879 8.891 1 93.5 77 ARG A N 1
ATOM 597 C CA . ARG A 1 77 ? 7.418 -6.309 7.812 1 93.5 77 ARG A CA 1
ATOM 598 C C . ARG A 1 77 ? 8.023 -5.996 6.445 1 93.5 77 ARG A C 1
ATOM 600 O O . ARG A 1 77 ? 7.988 -6.836 5.543 1 93.5 77 ARG A O 1
ATOM 607 N N . TYR A 1 78 ? 8.492 -4.84 6.328 1 93.62 78 TYR A N 1
ATOM 608 C CA . TYR A 1 78 ? 9.148 -4.43 5.09 1 93.62 78 TYR A CA 1
ATOM 609 C C . TYR A 1 78 ? 10.273 -5.395 4.727 1 93.62 78 TYR A C 1
ATOM 611 O O . TYR A 1 78 ? 10.344 -5.871 3.592 1 93.62 78 TYR A O 1
ATOM 619 N N . LEU A 1 79 ? 11.117 -5.754 5.633 1 92.06 79 LEU A N 1
ATOM 620 C CA . LEU A 1 79 ? 12.273 -6.609 5.391 1 92.06 79 LEU A CA 1
ATOM 621 C C . LEU A 1 79 ? 11.836 -8.031 5.051 1 92.06 79 LEU A C 1
ATOM 623 O O . LEU A 1 79 ? 12.391 -8.656 4.145 1 92.06 79 LEU A O 1
ATOM 627 N N . ASN A 1 80 ? 10.875 -8.531 5.75 1 89.62 80 ASN A N 1
ATOM 628 C CA . ASN A 1 80 ? 10.359 -9.875 5.512 1 89.62 80 ASN A CA 1
ATOM 629 C C . ASN A 1 80 ? 9.773 -10.016 4.109 1 89.62 80 ASN A C 1
ATOM 631 O O . ASN A 1 80 ? 9.922 -11.055 3.467 1 89.62 80 ASN A O 1
ATOM 635 N N . ASP A 1 81 ? 9.195 -8.945 3.654 1 87.69 81 ASP A N 1
ATOM 636 C CA . ASP A 1 81 ? 8.547 -9.008 2.35 1 87.69 81 ASP A CA 1
ATOM 637 C C . ASP A 1 81 ? 9.562 -8.852 1.221 1 87.69 81 ASP A C 1
ATOM 639 O O . ASP A 1 81 ? 9.367 -9.383 0.126 1 87.69 81 ASP A O 1
ATOM 643 N N . LEU A 1 82 ? 10.641 -8.148 1.485 1 86.19 82 LEU A N 1
ATOM 644 C CA . LEU A 1 82 ? 11.719 -8.062 0.51 1 86.19 82 LEU A CA 1
ATOM 645 C C . LEU A 1 82 ? 12.234 -9.445 0.143 1 86.19 82 LEU A C 1
ATOM 647 O O . LEU A 1 82 ? 12.484 -9.727 -1.03 1 86.19 82 LEU A O 1
ATOM 651 N N . PHE A 1 83 ? 12.25 -10.289 1.073 1 85.56 83 PHE A N 1
ATOM 652 C CA . PHE A 1 83 ? 12.742 -11.641 0.847 1 85.56 83 PHE A CA 1
ATOM 653 C C . PHE A 1 83 ? 11.734 -12.469 0.06 1 85.56 83 PHE A C 1
ATOM 655 O O . PHE A 1 83 ? 12.109 -13.297 -0.769 1 85.56 83 PHE A O 1
ATOM 662 N N . LYS A 1 84 ? 10.555 -12.227 0.29 1 86 84 LYS A N 1
ATOM 663 C CA . LYS A 1 84 ? 9.508 -12.961 -0.412 1 86 84 LYS A CA 1
ATOM 664 C C . LYS A 1 84 ? 9.461 -12.578 -1.888 1 86 84 LYS A C 1
ATOM 666 O O . LYS A 1 84 ? 9.188 -13.422 -2.746 1 86 84 LYS A O 1
ATOM 671 N N . LEU A 1 85 ? 9.719 -11.359 -2.16 1 85.62 85 LEU A N 1
ATOM 672 C CA . LEU A 1 85 ? 9.758 -10.883 -3.539 1 85.62 85 LEU A CA 1
ATOM 673 C C . LEU A 1 85 ? 10.93 -11.484 -4.293 1 85.62 85 LEU A C 1
ATOM 675 O O . LEU A 1 85 ? 10.812 -11.82 -5.473 1 85.62 85 LEU A O 1
ATOM 679 N N . SER A 1 86 ? 11.984 -11.688 -3.615 1 81.88 86 SER A N 1
ATOM 680 C CA . SER A 1 86 ? 13.195 -12.242 -4.219 1 81.88 86 SER A CA 1
ATOM 681 C C . SER A 1 86 ? 13.039 -13.734 -4.492 1 81.88 86 SER A C 1
ATOM 683 O O . SER A 1 86 ? 13.68 -14.266 -5.402 1 81.88 86 SER A O 1
ATOM 685 N N . ASP A 1 87 ? 12.242 -14.391 -3.74 1 76.62 87 ASP A N 1
ATOM 686 C CA . ASP A 1 87 ? 12.008 -15.828 -3.863 1 76.62 87 ASP A CA 1
ATOM 687 C C . ASP A 1 87 ? 10.969 -16.125 -4.941 1 76.62 87 ASP A C 1
ATOM 689 O O . ASP A 1 87 ? 10.781 -17.281 -5.34 1 76.62 87 ASP A O 1
ATOM 693 N N . SER A 1 88 ? 10.289 -15.148 -5.504 1 67.94 88 SER A N 1
ATOM 694 C CA . SER A 1 88 ? 9.227 -15.359 -6.48 1 67.94 88 SER A CA 1
ATOM 695 C C . SER A 1 88 ? 9.773 -15.352 -7.906 1 67.94 88 SER A C 1
ATOM 697 O O . SER A 1 88 ? 10.766 -14.672 -8.188 1 67.94 88 SER A O 1
ATOM 699 N N . MET B 1 1 ? 7.492 57.281 -35.844 1 31.83 1 MET B N 1
ATOM 700 C CA . MET B 1 1 ? 7.887 56.531 -34.625 1 31.83 1 MET B CA 1
ATOM 701 C C . MET B 1 1 ? 6.82 55.5 -34.25 1 31.83 1 MET B C 1
ATOM 703 O O . MET B 1 1 ? 5.648 55.844 -34.094 1 31.83 1 MET B O 1
ATOM 707 N N . ASP B 1 2 ? 7.031 54.281 -34.812 1 37.03 2 ASP B N 1
ATOM 708 C CA . ASP B 1 2 ? 6.332 53 -34.875 1 37.03 2 ASP B CA 1
ATOM 709 C C . ASP B 1 2 ? 6.023 52.469 -33.469 1 37.03 2 ASP B C 1
ATOM 711 O O . ASP B 1 2 ? 6.922 52.375 -32.656 1 37.03 2 ASP B O 1
ATOM 715 N N . LEU B 1 3 ? 4.953 53.094 -32.844 1 40.97 3 LEU B N 1
ATOM 716 C CA . LEU B 1 3 ? 4.32 52.594 -31.625 1 40.97 3 LEU B CA 1
ATOM 717 C C . LEU B 1 3 ? 4.293 51.094 -31.594 1 40.97 3 LEU B C 1
ATOM 719 O O . LEU B 1 3 ? 3.795 50.438 -32.5 1 40.97 3 LEU B O 1
ATOM 723 N N . PRO B 1 4 ? 5.34 50.594 -30.906 1 37.59 4 PRO B N 1
ATOM 724 C CA . PRO B 1 4 ? 5.535 49.188 -30.656 1 37.59 4 PRO B CA 1
ATOM 725 C C . PRO B 1 4 ? 4.238 48.469 -30.297 1 37.59 4 PRO B C 1
ATOM 727 O O . PRO B 1 4 ? 3.33 49.062 -29.719 1 37.59 4 PRO B O 1
ATOM 730 N N . GLN B 1 5 ? 3.664 47.625 -31.281 1 40.16 5 GLN B N 1
ATOM 731 C CA . GLN B 1 5 ? 2.668 46.562 -31.234 1 40.16 5 GLN B CA 1
ATOM 732 C C . GLN B 1 5 ? 2.783 45.75 -29.938 1 40.16 5 GLN B C 1
ATOM 734 O O . GLN B 1 5 ? 3.854 45.219 -29.625 1 40.16 5 GLN B O 1
ATOM 739 N N . LEU B 1 6 ? 2.227 46.312 -28.828 1 37.66 6 LEU B N 1
ATOM 740 C CA . LEU B 1 6 ? 1.882 45.562 -27.609 1 37.66 6 LEU B CA 1
ATOM 741 C C . LEU B 1 6 ? 1.396 44.156 -27.922 1 37.66 6 LEU B C 1
ATOM 743 O O . LEU B 1 6 ? 0.335 44 -28.531 1 37.66 6 LEU B O 1
ATOM 747 N N . GLU B 1 7 ? 2.264 43.344 -28.5 1 36.34 7 GLU B N 1
ATOM 748 C CA . GLU B 1 7 ? 2.057 41.906 -28.609 1 36.34 7 GLU B CA 1
ATOM 749 C C . GLU B 1 7 ? 1.379 41.344 -27.375 1 36.34 7 GLU B C 1
ATOM 751 O O . GLU B 1 7 ? 1.779 41.656 -26.25 1 36.34 7 GLU B O 1
ATOM 756 N N . SER B 1 8 ? 0.009 41.281 -27.422 1 40.16 8 SER B N 1
ATOM 757 C CA . SER B 1 8 ? -0.941 40.562 -26.594 1 40.16 8 SER B CA 1
ATOM 758 C C . SER B 1 8 ? -0.331 39.25 -26.047 1 40.16 8 SER B C 1
ATOM 760 O O . SER B 1 8 ? 0.089 38.406 -26.812 1 40.16 8 SER B O 1
ATOM 762 N N . ILE B 1 9 ? 0.548 39.375 -25.047 1 39.16 9 ILE B N 1
ATOM 763 C CA . ILE B 1 9 ? 0.928 38.219 -24.25 1 39.16 9 ILE B CA 1
ATOM 764 C C . ILE B 1 9 ? -0.298 37.344 -24 1 39.16 9 ILE B C 1
ATOM 766 O O . ILE B 1 9 ? -1.263 37.781 -23.375 1 39.16 9 ILE B O 1
ATOM 770 N N . SER B 1 10 ? -0.783 36.625 -25.062 1 36.5 10 SER B N 1
ATOM 771 C CA . SER B 1 10 ? -1.747 35.531 -24.891 1 36.5 10 SER B CA 1
ATOM 772 C C . SER B 1 10 ? -1.501 34.781 -23.594 1 36.5 10 SER B C 1
ATOM 774 O O . SER B 1 10 ? -0.396 34.281 -23.359 1 36.5 10 SER B O 1
ATOM 776 N N . GLN B 1 11 ? -1.975 35.281 -22.469 1 35.84 11 GLN B N 1
ATOM 777 C CA . GLN B 1 11 ? -2.127 34.594 -21.203 1 35.84 11 GLN B CA 1
ATOM 778 C C . GLN B 1 11 ? -2.363 33.094 -21.406 1 35.84 11 GLN B C 1
ATOM 780 O O . GLN B 1 11 ? -3.256 32.719 -22.156 1 35.84 11 GLN B O 1
ATOM 785 N N . VAL B 1 12 ? -1.314 32.281 -21.531 1 36.69 12 VAL B N 1
ATOM 786 C CA . VAL B 1 12 ? -1.244 30.828 -21.328 1 36.69 12 VAL B CA 1
ATOM 787 C C . VAL B 1 12 ? -2.277 30.391 -20.297 1 36.69 12 VAL B C 1
ATOM 789 O O . VAL B 1 12 ? -2.145 30.703 -19.109 1 36.69 12 VAL B O 1
ATOM 792 N N . SER B 1 13 ? -3.578 30.672 -20.656 1 34.19 13 SER B N 1
ATOM 793 C CA . SER B 1 13 ? -4.738 30.156 -19.938 1 34.19 13 SER B CA 1
ATOM 794 C C . SER B 1 13 ? -4.438 28.797 -19.297 1 34.19 13 SER B C 1
ATOM 796 O O . SER B 1 13 ? -4.922 28.5 -18.203 1 34.19 13 SER B O 1
ATOM 798 N N . ASN B 1 14 ? -4.109 27.812 -20.234 1 31.62 14 ASN B N 1
ATOM 799 C CA . ASN B 1 14 ? -4.73 26.516 -19.984 1 31.62 14 ASN B CA 1
ATOM 800 C C . ASN B 1 14 ? -4.168 25.859 -18.719 1 31.62 14 ASN B C 1
ATOM 802 O O . ASN B 1 14 ? -3.098 25.25 -18.766 1 31.62 14 ASN B O 1
ATOM 806 N N . ALA B 1 15 ? -3.895 26.594 -17.688 1 35.81 15 ALA B N 1
ATOM 807 C CA . ALA B 1 15 ? -3.693 25.719 -16.547 1 35.81 15 ALA B CA 1
ATOM 808 C C . ALA B 1 15 ? -4.656 24.531 -16.594 1 35.81 15 ALA B C 1
ATOM 810 O O . ALA B 1 15 ? -5.855 24.688 -16.359 1 35.81 15 ALA B O 1
ATOM 811 N N . SER B 1 16 ? -4.711 23.688 -17.625 1 36.5 16 SER B N 1
ATOM 812 C CA . SER B 1 16 ? -5.453 22.438 -17.562 1 36.5 16 SER B CA 1
ATOM 813 C C . SER B 1 16 ? -5.516 21.891 -16.141 1 36.5 16 SER B C 1
ATOM 815 O O . SER B 1 16 ? -4.48 21.594 -15.531 1 36.5 16 SER B O 1
ATOM 817 N N . GLU B 1 17 ? -6.285 22.578 -15.289 1 37.88 17 GLU B N 1
ATOM 818 C CA . GLU B 1 17 ? -6.68 21.812 -14.109 1 37.88 17 GLU B CA 1
ATOM 819 C C . GLU B 1 17 ? -6.465 20.312 -14.312 1 37.88 17 GLU B C 1
ATOM 821 O O . GLU B 1 17 ? -6.848 19.766 -15.352 1 37.88 17 GLU B O 1
ATOM 826 N N . ILE B 1 18 ? -5.324 19.797 -14.266 1 40.06 18 ILE B N 1
ATOM 827 C CA . ILE B 1 18 ? -5.207 18.344 -14.227 1 40.06 18 ILE B CA 1
ATOM 828 C C . ILE B 1 18 ? -6.531 17.734 -13.773 1 40.06 18 ILE B C 1
ATOM 830 O O . ILE B 1 18 ? -6.953 17.906 -12.633 1 40.06 18 ILE B O 1
ATOM 834 N N . SER B 1 19 ? -7.629 18.109 -14.453 1 42.16 19 SER B N 1
ATOM 835 C CA . SER B 1 19 ? -8.828 17.312 -14.227 1 42.16 19 SER B CA 1
ATOM 836 C C . SER B 1 19 ? -8.492 16.016 -13.484 1 42.16 19 SER B C 1
ATOM 838 O O . SER B 1 19 ? -7.512 15.344 -13.812 1 42.16 19 SER B O 1
ATOM 840 N N . PRO B 1 20 ? -8.711 15.922 -12.242 1 45 20 PRO B N 1
ATOM 841 C CA . PRO B 1 20 ? -8.516 14.578 -11.688 1 45 20 PRO B CA 1
ATOM 842 C C . PRO B 1 20 ? -8.781 13.477 -12.711 1 45 20 PRO B C 1
ATOM 844 O O . PRO B 1 20 ? -9.883 13.391 -13.258 1 45 20 PRO B O 1
ATOM 847 N N . GLU B 1 21 ? -8.086 13.484 -13.875 1 48.62 21 GLU B N 1
ATOM 848 C CA . GLU B 1 21 ? -8.289 12.359 -14.781 1 48.62 21 GLU B CA 1
ATOM 849 C C . GLU B 1 21 ? -9.102 11.25 -14.109 1 48.62 21 GLU B C 1
ATOM 851 O O . GLU B 1 21 ? -8.773 10.812 -13.008 1 48.62 21 GLU B O 1
ATOM 856 N N . LYS B 1 22 ? -10.43 11.367 -14.289 1 56.75 22 LYS B N 1
ATOM 857 C CA . LYS B 1 22 ? -11.453 10.445 -13.805 1 56.75 22 LYS B CA 1
ATOM 858 C C . LYS B 1 22 ? -10.914 9.016 -13.734 1 56.75 22 LYS B C 1
ATOM 860 O O . LYS B 1 22 ? -10.797 8.344 -14.766 1 56.75 22 LYS B O 1
ATOM 865 N N . THR B 1 23 ? -9.773 8.75 -13.055 1 75.5 23 THR B N 1
ATOM 866 C CA . THR B 1 23 ? -9.352 7.359 -12.977 1 75.5 23 THR B CA 1
ATOM 867 C C . THR B 1 23 ? -10.422 6.508 -12.305 1 75.5 23 THR B C 1
ATOM 869 O O . THR B 1 23 ? -10.953 6.879 -11.258 1 75.5 23 THR B O 1
ATOM 872 N N . GLU B 1 24 ? -11.031 5.672 -13.156 1 90.38 24 GLU B N 1
ATOM 873 C CA . GLU B 1 24 ? -11.93 4.684 -12.57 1 90.38 24 GLU B CA 1
ATOM 874 C C . GLU B 1 24 ? -11.336 4.082 -11.297 1 90.38 24 GLU B C 1
ATOM 876 O O . GLU B 1 24 ? -10.125 3.863 -11.219 1 90.38 24 GLU B O 1
ATOM 881 N N . SER B 1 25 ? -12.133 4.148 -10.273 1 95.44 25 SER B N 1
ATOM 882 C CA . SER B 1 25 ? -11.688 3.602 -9 1 95.44 25 SER B CA 1
ATOM 883 C C . SER B 1 25 ? -12.43 2.316 -8.648 1 95.44 25 SER B C 1
ATOM 885 O O . SER B 1 25 ? -13.547 2.1 -9.117 1 95.44 25 SER B O 1
ATOM 887 N N . ILE B 1 26 ? -11.82 1.409 -7.914 1 97.12 26 ILE B N 1
ATOM 888 C CA . ILE B 1 26 ? -12.375 0.158 -7.41 1 97.12 26 ILE B CA 1
ATOM 889 C C . ILE B 1 26 ? -12.359 0.166 -5.883 1 97.12 26 ILE B C 1
ATOM 891 O O . ILE B 1 26 ? -11.359 0.534 -5.266 1 97.12 26 ILE B O 1
ATOM 895 N N . SER B 1 27 ? -13.422 -0.179 -5.281 1 97.5 27 SER B N 1
ATOM 896 C CA . SER B 1 27 ? -13.492 -0.31 -3.83 1 97.5 27 SER B CA 1
ATOM 897 C C . SER B 1 27 ? -12.977 -1.671 -3.375 1 97.5 27 SER B C 1
ATOM 899 O O . SER B 1 27 ? -13.398 -2.707 -3.889 1 97.5 27 SER B O 1
ATOM 901 N N . ILE B 1 28 ? -12.102 -1.668 -2.393 1 97.19 28 ILE B N 1
ATOM 902 C CA . ILE B 1 28 ? -11.508 -2.904 -1.901 1 97.19 28 ILE B CA 1
ATOM 903 C C . ILE B 1 28 ? -11.602 -2.955 -0.378 1 97.19 28 ILE B C 1
ATOM 905 O O . ILE B 1 28 ? -11.383 -1.947 0.298 1 97.19 28 ILE B O 1
ATOM 909 N N . GLU B 1 29 ? -11.977 -4.133 0.128 1 97.44 29 GLU B N 1
ATOM 910 C CA . GLU B 1 29 ? -11.867 -4.434 1.552 1 97.44 29 GLU B CA 1
ATOM 911 C C . GLU B 1 29 ? -10.648 -5.309 1.838 1 97.44 29 GLU B C 1
ATOM 913 O O . GLU B 1 29 ? -10.406 -6.285 1.129 1 97.44 29 GLU B O 1
ATOM 918 N N . THR B 1 30 ? -9.922 -4.875 2.871 1 96.94 30 THR B N 1
ATOM 919 C CA . THR B 1 30 ? -8.734 -5.645 3.209 1 96.94 30 THR B CA 1
ATOM 920 C C . THR B 1 30 ? -8.414 -5.527 4.695 1 96.94 30 THR B C 1
ATOM 922 O O . THR B 1 30 ? -8.977 -4.676 5.391 1 96.94 30 THR B O 1
ATOM 925 N N . GLU B 1 31 ? -7.621 -6.516 5.109 1 96.19 31 GLU B N 1
ATOM 926 C CA . GLU B 1 31 ? -7.074 -6.449 6.461 1 96.19 31 GLU B CA 1
ATOM 927 C C . GLU B 1 31 ? -5.586 -6.102 6.441 1 96.19 31 GLU B C 1
ATOM 929 O O . GLU B 1 31 ? -4.871 -6.48 5.512 1 96.19 31 GLU B O 1
ATOM 934 N N . ILE B 1 32 ? -5.219 -5.332 7.406 1 97.38 32 ILE B N 1
ATOM 935 C CA . ILE B 1 32 ? -3.801 -5.016 7.547 1 97.38 32 ILE B CA 1
ATOM 936 C C . ILE B 1 32 ? -3.381 -5.156 9.008 1 97.38 32 ILE B C 1
ATOM 938 O O . ILE B 1 32 ? -4.207 -5.008 9.914 1 97.38 32 ILE B O 1
ATOM 942 N N . PRO B 1 33 ? -2.139 -5.469 9.258 1 96.31 33 PRO B N 1
ATOM 943 C CA . PRO B 1 33 ? -1.659 -5.484 10.641 1 96.31 33 PRO B CA 1
ATOM 944 C C . PRO B 1 33 ? -1.934 -4.176 11.375 1 96.31 33 PRO B C 1
ATOM 946 O O . PRO B 1 33 ? -1.846 -3.098 10.781 1 96.31 33 PRO B O 1
ATOM 949 N N . GLU B 1 34 ? -2.227 -4.281 12.602 1 96.94 34 GLU B N 1
ATOM 950 C CA . GLU B 1 34 ? -2.557 -3.115 13.414 1 96.94 34 GLU B CA 1
ATOM 951 C C . GLU B 1 34 ? -1.425 -2.09 13.391 1 96.94 34 GLU B C 1
ATOM 953 O O . GLU B 1 34 ? -1.674 -0.884 13.32 1 96.94 34 GLU B O 1
ATOM 958 N N . ALA B 1 35 ? -0.233 -2.578 13.438 1 96.38 35 ALA B N 1
ATO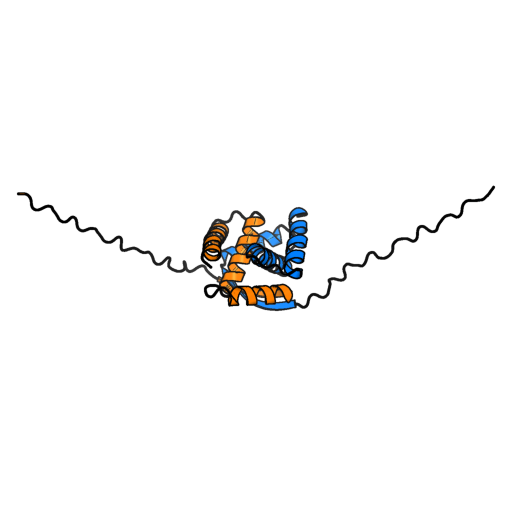M 959 C CA . ALA B 1 35 ? 0.929 -1.693 13.445 1 96.38 35 ALA B CA 1
ATOM 960 C C . ALA B 1 35 ? 0.97 -0.836 12.18 1 96.38 35 ALA B C 1
ATOM 962 O O . ALA B 1 35 ? 1.309 0.349 12.242 1 96.38 35 ALA B O 1
ATOM 963 N N . LEU B 1 36 ? 0.666 -1.387 11.07 1 97.75 36 LEU B N 1
ATOM 964 C CA . LEU B 1 36 ? 0.648 -0.649 9.812 1 97.75 36 LEU B CA 1
ATOM 965 C C . LEU B 1 36 ? -0.495 0.361 9.789 1 97.75 36 LEU B C 1
ATOM 967 O O . LEU B 1 36 ? -0.335 1.474 9.281 1 97.75 36 LEU B O 1
ATOM 971 N N . TYR B 1 37 ? -1.585 -0.038 10.344 1 98.06 37 TYR B N 1
ATOM 972 C CA . TYR B 1 37 ? -2.723 0.869 10.445 1 98.06 37 TYR B CA 1
ATOM 973 C C . TYR B 1 37 ? -2.367 2.098 11.273 1 98.06 37 TYR B C 1
ATOM 975 O O . TYR B 1 37 ? -2.668 3.227 10.883 1 98.06 37 TYR B O 1
ATOM 983 N N . GLN B 1 38 ? -1.816 1.861 12.391 1 97.81 38 GLN B N 1
ATOM 984 C CA . GLN B 1 38 ? -1.396 2.951 13.266 1 97.81 38 GLN B CA 1
ATOM 985 C C . GLN B 1 38 ? -0.37 3.846 12.57 1 97.81 38 GLN B C 1
ATOM 987 O O . GLN B 1 38 ? -0.447 5.07 12.664 1 97.81 38 GLN B O 1
ATOM 992 N N . GLY B 1 39 ? 0.616 3.207 11.844 1 98.06 39 GLY B N 1
ATOM 993 C CA . GLY B 1 39 ? 1.587 3.971 11.078 1 98.06 39 GLY B CA 1
ATOM 994 C C . GLY B 1 39 ? 0.951 4.844 10.008 1 98.06 39 GLY B C 1
ATOM 995 O O . GLY B 1 39 ? 1.357 5.988 9.82 1 98.06 39 GLY B O 1
ATOM 996 N N . MET B 1 40 ? -0.016 4.355 9.359 1 98.12 40 MET B N 1
ATOM 997 C CA . MET B 1 40 ? -0.743 5.102 8.336 1 98.12 40 MET B CA 1
ATOM 998 C C . MET B 1 40 ? -1.445 6.312 8.938 1 98.12 40 MET B C 1
ATOM 1000 O O . MET B 1 40 ? -1.349 7.422 8.406 1 98.12 40 MET B O 1
ATOM 1004 N N . ASN B 1 41 ? -2.121 6.145 10.102 1 98 41 ASN B N 1
ATOM 1005 C CA . ASN B 1 41 ? -2.834 7.238 10.758 1 98 41 ASN B CA 1
ATOM 1006 C C . ASN B 1 41 ? -1.878 8.32 11.234 1 98 41 ASN B C 1
ATOM 1008 O O . ASN B 1 41 ? -2.182 9.516 11.141 1 98 41 ASN B O 1
ATOM 1012 N N . GLU B 1 42 ? -0.803 7.879 11.789 1 97.75 42 GLU B N 1
ATOM 1013 C CA . GLU B 1 42 ? 0.202 8.844 12.211 1 97.75 42 GLU B CA 1
ATOM 1014 C C . GLU B 1 42 ? 0.726 9.656 11.031 1 97.75 42 GLU B C 1
ATOM 1016 O O . GLU B 1 42 ? 0.871 10.875 11.125 1 97.75 42 GLU B O 1
ATOM 1021 N N . PHE B 1 43 ? 1.068 8.945 9.945 1 97.38 43 PHE B N 1
ATOM 1022 C CA . PHE B 1 43 ? 1.545 9.617 8.742 1 97.38 43 PHE B CA 1
ATOM 1023 C C . PHE B 1 43 ? 0.538 10.656 8.266 1 97.38 43 PHE B C 1
ATOM 1025 O O . PHE B 1 43 ? 0.902 11.797 7.992 1 97.38 43 PHE B O 1
ATOM 1032 N N . ILE B 1 44 ? -0.739 10.312 8.188 1 97.25 44 ILE B N 1
ATOM 1033 C CA . ILE B 1 44 ? -1.793 11.188 7.688 1 97.25 44 ILE B CA 1
ATOM 1034 C C . ILE B 1 44 ? -1.955 12.391 8.617 1 97.25 44 ILE B C 1
ATOM 1036 O O . ILE B 1 44 ? -2.188 13.508 8.156 1 97.25 44 ILE B O 1
ATOM 1040 N N . SER B 1 45 ? -1.81 12.102 9.875 1 97.19 45 SER B N 1
ATOM 1041 C CA . SER B 1 45 ? -1.981 13.164 10.867 1 97.19 45 SER B CA 1
ATOM 1042 C C . SER B 1 45 ? -0.898 14.227 10.734 1 97.19 45 SER B C 1
ATOM 1044 O O . SER B 1 45 ? -1.137 15.398 11.023 1 97.19 45 SER B O 1
ATOM 1046 N N . THR B 1 46 ? 0.248 13.898 10.242 1 95.25 46 THR B N 1
ATOM 1047 C CA . THR B 1 46 ? 1.371 14.828 10.156 1 95.25 46 THR B CA 1
ATOM 1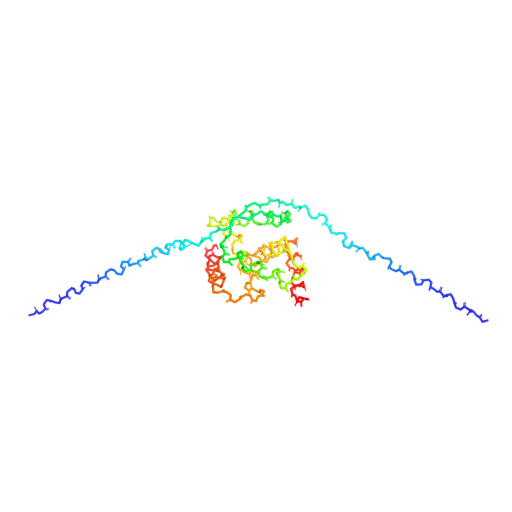048 C C . THR B 1 46 ? 1.504 15.383 8.742 1 95.25 46 THR B C 1
ATOM 1050 O O . THR B 1 46 ? 2.291 16.297 8.5 1 95.25 46 THR B O 1
ATOM 1053 N N . ASN B 1 47 ? 0.771 14.867 7.895 1 95.06 47 ASN B N 1
ATOM 1054 C CA . ASN B 1 47 ? 0.754 15.312 6.508 1 95.06 47 ASN B CA 1
ATOM 1055 C C . ASN B 1 47 ? -0.655 15.688 6.055 1 95.06 47 ASN B C 1
ATOM 1057 O O . ASN B 1 47 ? -1.392 14.836 5.547 1 95.06 47 ASN B O 1
ATOM 1061 N N . PRO B 1 48 ? -1.025 16.906 6.133 1 93.06 48 PRO B N 1
ATOM 1062 C CA . PRO B 1 48 ? -2.418 17.344 5.977 1 93.06 48 PRO B CA 1
ATOM 1063 C C . PRO B 1 48 ? -2.936 17.141 4.551 1 93.06 48 PRO B C 1
ATOM 1065 O O . PRO B 1 48 ? -4.148 17.078 4.336 1 93.06 48 PRO B O 1
ATOM 1068 N N . LYS B 1 49 ? -2.105 16.953 3.588 1 91.81 49 LYS B N 1
ATOM 1069 C CA . LYS B 1 49 ? -2.559 16.75 2.215 1 91.81 49 LYS B CA 1
ATOM 1070 C C . LYS B 1 49 ? -2.848 15.281 1.94 1 91.81 49 LYS B C 1
ATOM 1072 O O . LYS B 1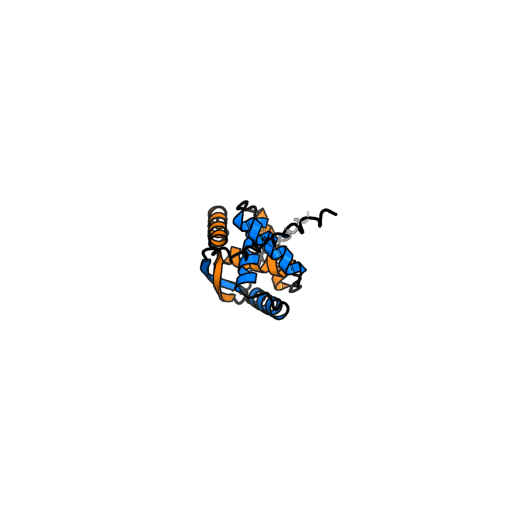 49 ? -3.414 14.938 0.901 1 91.81 49 LYS B O 1
ATOM 1077 N N . TRP B 1 50 ? -2.408 14.508 2.801 1 95.06 50 TRP B N 1
ATOM 1078 C CA . TRP B 1 50 ? -2.547 13.062 2.621 1 95.06 50 TRP B CA 1
ATOM 1079 C C . TRP B 1 50 ? -3.779 12.539 3.354 1 95.06 50 TRP B C 1
ATOM 1081 O O . TRP B 1 50 ? -4.074 12.969 4.469 1 95.06 50 TRP B O 1
ATOM 1091 N N . ASP B 1 51 ? -4.562 11.672 2.711 1 96 51 ASP B N 1
ATOM 1092 C CA . ASP B 1 51 ? -5.652 10.891 3.297 1 96 51 ASP B CA 1
ATOM 1093 C C . ASP B 1 51 ? -5.453 9.398 3.047 1 96 51 ASP B C 1
ATOM 1095 O O . ASP B 1 51 ? -4.453 8.992 2.455 1 96 51 ASP B O 1
ATOM 1099 N N . GLN B 1 52 ? -6.348 8.602 3.561 1 96.75 52 GLN B N 1
ATOM 1100 C CA . GLN B 1 52 ? -6.23 7.152 3.42 1 96.75 52 GLN B CA 1
ATOM 1101 C C . GLN B 1 52 ? -6.152 6.746 1.951 1 96.75 52 GLN B C 1
ATOM 1103 O O . GLN B 1 52 ? -5.375 5.859 1.588 1 96.75 52 GLN B O 1
ATOM 1108 N N . TYR B 1 53 ? -7 7.328 1.121 1 95.06 53 TYR B N 1
ATOM 1109 C CA . TYR B 1 53 ? -7.02 7.027 -0.306 1 95.06 53 TYR B CA 1
ATOM 1110 C C . TYR B 1 53 ? -5.648 7.266 -0.931 1 95.06 53 TYR B C 1
ATOM 1112 O O . TYR B 1 53 ? -5.133 6.414 -1.655 1 95.06 53 TYR B O 1
ATOM 1120 N N . ARG B 1 54 ? -5.07 8.398 -0.686 1 95.12 54 ARG B N 1
ATOM 1121 C CA . ARG B 1 54 ? -3.777 8.766 -1.254 1 95.12 54 ARG B CA 1
ATOM 1122 C C . ARG B 1 54 ? -2.674 7.844 -0.753 1 95.12 54 ARG B C 1
ATOM 1124 O O . ARG B 1 54 ? -1.827 7.398 -1.531 1 95.12 54 ARG B O 1
ATOM 1131 N N . VAL B 1 55 ? -2.717 7.543 0.555 1 97.44 55 VAL B N 1
ATOM 1132 C CA . VAL B 1 55 ? -1.7 6.664 1.126 1 97.44 55 VAL B CA 1
ATOM 1133 C C . VAL B 1 55 ? -1.815 5.27 0.51 1 97.44 55 VAL B C 1
ATOM 1135 O O . VAL B 1 55 ? -0.823 4.707 0.042 1 97.44 55 VAL B O 1
ATOM 1138 N N . MET B 1 56 ? -3.014 4.742 0.409 1 97.69 56 MET B N 1
ATOM 1139 C CA . MET B 1 56 ? -3.23 3.387 -0.094 1 97.69 56 MET B CA 1
ATOM 1140 C C . MET B 1 56 ? -2.871 3.293 -1.572 1 97.69 56 MET B C 1
ATOM 1142 O O . MET B 1 56 ? -2.236 2.326 -2 1 97.69 56 MET B O 1
ATOM 1146 N N . SER B 1 57 ? -3.229 4.301 -2.332 1 96.75 57 SER B N 1
ATOM 1147 C CA . SER B 1 57 ? -2.928 4.328 -3.758 1 96.75 57 SER B CA 1
ATOM 1148 C C . SER B 1 57 ? -1.428 4.445 -4.004 1 96.75 57 SER B C 1
ATOM 1150 O O . SER B 1 57 ? -0.875 3.744 -4.855 1 96.75 57 SER B O 1
ATOM 1152 N N . SER B 1 58 ? -0.804 5.289 -3.254 1 97.12 58 SER B N 1
ATOM 1153 C CA . SER B 1 58 ? 0.634 5.496 -3.391 1 97.12 58 SER B CA 1
ATOM 1154 C C . SER B 1 58 ? 1.413 4.254 -2.967 1 97.12 58 SER B C 1
ATOM 1156 O O . SER B 1 58 ? 2.377 3.863 -3.629 1 97.12 58 SER B O 1
ATOM 1158 N N . ALA B 1 59 ? 0.94 3.701 -1.836 1 98 59 ALA B N 1
ATOM 1159 C CA . ALA B 1 59 ? 1.578 2.486 -1.333 1 98 59 ALA B CA 1
ATOM 1160 C C . ALA B 1 59 ? 1.553 1.379 -2.383 1 98 59 ALA B C 1
ATOM 1162 O O . ALA B 1 59 ? 2.588 0.781 -2.688 1 98 59 ALA B O 1
ATOM 1163 N N . LEU B 1 60 ? 0.367 1.155 -3 1 98.19 60 LEU B N 1
ATOM 1164 C CA . LEU B 1 60 ? 0.209 0.094 -3.986 1 98.19 60 LEU B CA 1
ATOM 1165 C C . LEU B 1 60 ? 1.001 0.406 -5.254 1 98.19 60 LEU B C 1
ATOM 1167 O O . LEU B 1 60 ? 1.643 -0.479 -5.824 1 98.19 60 LEU B O 1
ATOM 1171 N N . ALA B 1 61 ? 0.997 1.628 -5.672 1 97.69 61 ALA B N 1
ATOM 1172 C CA . ALA B 1 61 ? 1.765 2.029 -6.848 1 97.69 61 ALA B CA 1
ATOM 1173 C C . ALA B 1 61 ? 3.258 1.797 -6.633 1 97.69 61 ALA B C 1
ATOM 1175 O O . ALA B 1 61 ? 3.941 1.264 -7.512 1 97.69 61 ALA B O 1
ATOM 1176 N N . ASN B 1 62 ? 3.76 2.221 -5.551 1 96.19 62 ASN B N 1
ATOM 1177 C CA . ASN B 1 62 ? 5.164 2.025 -5.199 1 96.19 62 ASN B CA 1
ATOM 1178 C C . ASN B 1 62 ? 5.531 0.545 -5.168 1 96.19 62 ASN B C 1
ATOM 1180 O O . ASN B 1 62 ? 6.57 0.15 -5.703 1 96.19 62 ASN B O 1
ATOM 1184 N N . PHE B 1 63 ? 4.691 -0.257 -4.547 1 97 63 PHE B N 1
ATOM 1185 C CA . PHE B 1 63 ? 4.926 -1.693 -4.461 1 97 63 PHE B CA 1
ATOM 1186 C C . PHE B 1 63 ? 4.996 -2.314 -5.848 1 97 63 PHE B C 1
ATOM 1188 O O . PHE B 1 63 ? 5.934 -3.057 -6.156 1 97 63 PHE B O 1
ATOM 1195 N N . LEU B 1 64 ? 3.977 -2.014 -6.68 1 97.25 64 LEU B N 1
ATOM 1196 C CA . LEU B 1 64 ? 3.902 -2.605 -8.008 1 97.25 64 LEU B CA 1
ATOM 1197 C C . LEU B 1 64 ? 5.082 -2.16 -8.867 1 97.25 64 LEU B C 1
ATOM 1199 O O . LEU B 1 64 ? 5.668 -2.967 -9.594 1 97.25 64 LEU B O 1
ATOM 1203 N N . PHE B 1 65 ? 5.457 -0.909 -8.742 1 95.38 65 PHE B N 1
ATOM 1204 C CA . PHE B 1 65 ? 6.609 -0.403 -9.484 1 95.38 65 PHE B CA 1
ATOM 1205 C C . PHE B 1 65 ? 7.883 -1.131 -9.062 1 95.38 65 PHE B C 1
ATOM 1207 O O . PHE B 1 65 ? 8.641 -1.601 -9.914 1 95.38 65 PHE B O 1
ATOM 1214 N N . GLN B 1 66 ? 8.055 -1.24 -7.824 1 91.75 66 GLN B N 1
ATOM 1215 C CA . GLN B 1 66 ? 9.242 -1.893 -7.277 1 91.75 66 GLN B CA 1
ATOM 1216 C C . GLN B 1 66 ? 9.258 -3.379 -7.625 1 91.75 66 GLN B C 1
ATOM 1218 O O . GLN B 1 66 ? 10.328 -3.971 -7.785 1 91.75 66 GLN B O 1
ATOM 1223 N N . SER B 1 67 ? 8.133 -3.939 -7.758 1 94 67 SER B N 1
ATOM 1224 C CA . SER B 1 67 ? 8.023 -5.371 -8.031 1 94 67 SER B CA 1
ATOM 1225 C C . SER B 1 67 ? 8.133 -5.66 -9.523 1 94 67 SER B C 1
ATOM 1227 O O . SER B 1 67 ? 7.93 -6.793 -9.953 1 94 67 SER B O 1
ATOM 1229 N N . GLY B 1 68 ? 8.234 -4.645 -10.273 1 93.81 68 GLY B N 1
ATOM 1230 C CA . GLY B 1 68 ? 8.578 -4.855 -11.672 1 93.81 68 GLY B CA 1
ATOM 1231 C C . GLY B 1 68 ? 7.434 -4.547 -12.617 1 93.81 68 GLY B C 1
ATOM 1232 O O . GLY B 1 68 ? 7.5 -4.867 -13.805 1 93.81 68 GLY B O 1
ATOM 1233 N N . CYS B 1 69 ? 6.383 -3.986 -12.164 1 95.5 69 CYS B N 1
ATOM 1234 C CA . CYS B 1 69 ? 5.266 -3.611 -13.031 1 95.5 69 CYS B CA 1
ATOM 1235 C C . CYS B 1 69 ? 5.648 -2.457 -13.945 1 95.5 69 CYS B C 1
ATOM 1237 O O . CYS B 1 69 ? 6.168 -1.438 -13.484 1 95.5 69 CYS B O 1
ATOM 1239 N N . ASP B 1 70 ? 5.41 -2.643 -15.258 1 93.94 70 ASP B N 1
ATOM 1240 C CA . ASP B 1 70 ? 5.809 -1.625 -16.234 1 93.94 70 ASP B CA 1
ATOM 1241 C C . ASP B 1 70 ? 4.594 -0.874 -16.766 1 93.94 70 ASP B C 1
ATOM 1243 O O . ASP B 1 70 ? 4.695 -0.152 -17.766 1 93.94 70 ASP B O 1
ATOM 1247 N N . ASP B 1 71 ? 3.518 -0.974 -16.094 1 95.5 71 ASP B N 1
ATOM 1248 C CA . ASP B 1 71 ? 2.311 -0.25 -16.484 1 95.5 71 ASP B CA 1
ATOM 1249 C C . ASP B 1 71 ? 2.496 1.256 -16.312 1 95.5 71 ASP B C 1
ATOM 1251 O O . ASP B 1 71 ? 2.885 1.722 -15.242 1 95.5 71 ASP B O 1
ATOM 1255 N N . ARG B 1 72 ? 2.197 2.014 -17.406 1 94.81 72 ARG B N 1
ATOM 1256 C CA . ARG B 1 72 ? 2.412 3.457 -17.422 1 94.81 72 ARG B CA 1
ATOM 1257 C C . ARG B 1 72 ? 1.618 4.145 -16.312 1 94.81 72 ARG B C 1
ATOM 1259 O O . ARG B 1 72 ? 2.119 5.062 -15.664 1 94.81 72 ARG B O 1
ATOM 1266 N N . ALA B 1 73 ? 0.379 3.715 -16.203 1 94.62 73 ALA B N 1
ATOM 1267 C CA . ALA B 1 73 ? -0.479 4.324 -15.188 1 94.62 73 ALA B CA 1
ATOM 1268 C C . ALA B 1 73 ? 0.098 4.121 -13.789 1 94.62 73 ALA B C 1
ATOM 1270 O O . ALA B 1 73 ? 0.032 5.02 -12.953 1 94.62 73 ALA B O 1
ATOM 1271 N N . VAL B 1 74 ? 0.657 3.002 -13.531 1 96.38 74 VAL B N 1
ATOM 1272 C CA . VAL B 1 74 ? 1.296 2.689 -12.258 1 96.38 74 VAL B CA 1
ATOM 1273 C C . VAL B 1 74 ? 2.523 3.578 -12.062 1 96.38 74 VAL B C 1
ATOM 1275 O O . VAL B 1 74 ? 2.682 4.207 -11.016 1 96.38 74 VAL B O 1
ATOM 1278 N N . THR B 1 75 ? 3.314 3.691 -13.062 1 95.88 75 THR B N 1
ATOM 1279 C CA . THR B 1 75 ? 4.523 4.504 -13.016 1 95.88 75 THR B CA 1
ATOM 1280 C C . THR B 1 75 ? 4.18 5.973 -12.781 1 95.88 75 THR B C 1
ATOM 1282 O O . THR B 1 75 ? 4.824 6.648 -11.977 1 95.88 75 THR B O 1
ATOM 1285 N N . GLU B 1 76 ? 3.25 6.43 -13.508 1 93.94 76 GLU B N 1
ATOM 1286 C CA . GLU B 1 76 ? 2.822 7.82 -13.375 1 93.94 76 GLU B CA 1
ATOM 1287 C C . GLU B 1 76 ? 2.336 8.117 -11.961 1 93.94 76 GLU B C 1
ATOM 1289 O O . GLU B 1 76 ? 2.666 9.156 -11.391 1 93.94 76 GLU B O 1
ATOM 1294 N N . ARG B 1 77 ? 1.584 7.23 -11.445 1 93.44 77 ARG B N 1
ATOM 1295 C CA . ARG B 1 77 ? 1.11 7.414 -10.078 1 93.44 77 ARG B CA 1
ATOM 1296 C C . ARG B 1 77 ? 2.273 7.422 -9.094 1 93.44 77 ARG B C 1
ATOM 1298 O O . ARG B 1 77 ? 2.326 8.266 -8.188 1 93.44 77 ARG B O 1
ATOM 1305 N N . TYR B 1 78 ? 3.117 6.496 -9.25 1 93.56 78 TYR B N 1
ATOM 1306 C CA . TYR B 1 78 ? 4.309 6.418 -8.414 1 93.56 78 TYR B CA 1
ATOM 1307 C C . TYR B 1 78 ? 5.094 7.723 -8.453 1 93.56 78 TYR B C 1
ATOM 1309 O O . TYR B 1 78 ? 5.449 8.273 -7.41 1 93.56 78 TYR B O 1
ATOM 1317 N N . LEU B 1 79 ? 5.328 8.273 -9.594 1 91.94 79 LEU B N 1
ATOM 1318 C CA . LEU B 1 79 ? 6.129 9.477 -9.773 1 91.94 79 LEU B CA 1
ATOM 1319 C C . LEU B 1 79 ? 5.422 10.695 -9.188 1 91.94 79 LEU B C 1
ATOM 1321 O O . LEU B 1 79 ? 6.051 11.531 -8.539 1 91.94 79 LEU B O 1
ATOM 1325 N N . ASN B 1 80 ? 4.145 10.797 -9.406 1 89.5 80 ASN B N 1
ATOM 1326 C CA . ASN B 1 80 ? 3.354 11.906 -8.883 1 89.5 80 ASN B CA 1
ATOM 1327 C C . ASN B 1 80 ? 3.371 11.938 -7.355 1 89.5 80 ASN B C 1
ATOM 1329 O O . ASN B 1 80 ? 3.404 13.016 -6.754 1 89.5 80 ASN B O 1
ATOM 1333 N N . ASP B 1 81 ? 3.426 10.773 -6.789 1 87.62 81 ASP B N 1
ATOM 1334 C CA . ASP B 1 81 ? 3.377 10.695 -5.332 1 87.62 81 ASP B CA 1
ATOM 1335 C C . ASP B 1 81 ? 4.746 10.984 -4.723 1 87.62 81 ASP B C 1
ATOM 1337 O O . ASP B 1 81 ? 4.84 11.492 -3.602 1 87.62 81 ASP B O 1
ATOM 1341 N N . LEU B 1 82 ? 5.793 10.68 -5.445 1 86.31 82 LEU B N 1
ATOM 1342 C CA . LEU B 1 82 ? 7.133 11.039 -4.992 1 86.31 82 LEU B CA 1
ATOM 1343 C C . LEU B 1 82 ? 7.246 12.539 -4.758 1 86.31 82 LEU B C 1
ATOM 1345 O O . LEU B 1 82 ? 7.832 12.977 -3.764 1 86.31 82 LEU B O 1
ATOM 1349 N N . PHE B 1 83 ? 6.602 13.258 -5.543 1 85.25 83 PHE B N 1
ATOM 1350 C CA . PHE B 1 83 ? 6.652 14.711 -5.438 1 85.25 83 PHE B CA 1
ATOM 1351 C C . PHE B 1 83 ? 5.82 15.195 -4.254 1 85.25 83 PHE B C 1
ATOM 1353 O O . PHE B 1 83 ? 6.191 16.156 -3.582 1 85.25 83 PHE B O 1
ATOM 1360 N N . LYS B 1 84 ? 4.805 14.555 -4.02 1 85.94 84 LYS B N 1
ATOM 1361 C CA . LYS B 1 84 ? 3.939 14.938 -2.908 1 85.94 84 LYS B CA 1
ATOM 1362 C C . LYS B 1 84 ? 4.613 14.664 -1.566 1 85.94 84 LYS B C 1
ATOM 1364 O O . LYS B 1 84 ? 4.438 15.422 -0.611 1 85.94 84 LYS B O 1
ATOM 1369 N N . LEU B 1 85 ? 5.348 13.633 -1.507 1 85.56 85 LEU B N 1
ATOM 1370 C CA . LEU B 1 85 ? 6.082 13.297 -0.293 1 85.56 85 LEU B CA 1
ATOM 1371 C C . LEU B 1 85 ? 7.18 14.312 -0.02 1 85.56 85 LEU B C 1
ATOM 1373 O O . LEU B 1 85 ? 7.434 14.672 1.134 1 85.56 85 LEU B O 1
ATOM 1377 N N . SER B 1 86 ? 7.738 14.812 -1.038 1 81.69 86 SER B N 1
ATOM 1378 C CA . SER B 1 86 ? 8.82 15.781 -0.923 1 81.69 86 SER B CA 1
ATOM 1379 C C . SER B 1 86 ? 8.297 17.156 -0.507 1 81.69 86 SER B C 1
ATOM 1381 O O . SER B 1 86 ? 9.016 17.938 0.125 1 81.69 86 SER B O 1
ATOM 1383 N N . ASP B 1 87 ? 7.113 17.453 -0.854 1 76.44 87 ASP B N 1
ATOM 1384 C CA . ASP B 1 87 ? 6.477 18.734 -0.551 1 76.44 87 ASP B CA 1
ATOM 1385 C C . ASP B 1 87 ? 5.902 18.734 0.864 1 76.44 87 ASP B C 1
ATOM 1387 O O . ASP B 1 87 ? 5.504 19.797 1.375 1 76.44 87 ASP B O 1
ATOM 1391 N N . SER B 1 88 ? 5.883 17.641 1.583 1 67.88 88 SER B N 1
ATOM 1392 C CA . SER B 1 88 ? 5.277 17.562 2.908 1 67.88 88 SER B CA 1
ATOM 1393 C C . SER B 1 88 ? 6.301 17.844 4.004 1 67.88 88 SER B C 1
ATOM 1395 O O . SER B 1 88 ? 7.488 17.547 3.842 1 67.88 88 SER B O 1
#

Secondary structure (DSSP, 8-state):
------------------------EEEEEEEEEHHHHHHHHHHHHH-TT--HHHHHHHHHHHHHHHTT---HHHHHHHHHHHHHHHH-/------------------------EEEEEEEEEHHHHHHHHHHHHH-TT--HHHHHHHHHHHHHHHTT---HHHHHHHHHHHHHHHH-

pLDDT: mean 80.16, std 24.43, range [30.5, 98.25]

Organism: Prochlorococcus marinus (strain MIT 9211) (NCBI:txid93059)

Sequence (176 aa):
MDLPQLESISQVSNASEISPEKTESISIETEIPEALYQGMNEFISTNPKWDQYRVMSSALANFLFQSGCDDRAVTERYLNDLFKLSDSMDLPQLESISQVSNASEISPEKTESISIETEIPEALYQGMNEFISTNPKWDQYRVMSSALANFLFQSGCDDRAVTERYLNDLFKLSDS

Nearest PDB structures (foldseek):
  7v3j-assembly1_T  TM=2.190E-01  e=5.371E+00  Dengue virus 2 Thailand/NGS-C/1944

Radius of gyration: 24.53 Å; Cα contacts (8 Å, |Δi|>4): 167; chains: 2; bounding box: 52×106×62 Å

Solvent-accessible surface area (backbone atoms only — not comparable to full-atom values): 10446 Å² total; per-residue (Å²): 132,83,74,75,78,77,71,75,75,71,72,80,66,74,68,66,66,74,55,75,67,81,62,57,65,41,79,46,77,44,51,33,43,41,67,55,52,54,50,51,52,54,52,33,70,74,27,83,90,45,48,70,52,54,51,53,39,39,12,45,22,44,40,42,45,73,71,65,53,81,50,64,70,39,50,51,46,31,55,57,44,54,54,54,60,69,74,96,134,82,74,77,78,78,72,74,75,73,70,83,65,75,68,66,65,74,56,74,69,84,61,58,64,41,79,45,77,45,51,32,44,41,67,53,50,52,50,52,52,53,53,31,72,77,28,85,89,45,48,72,52,55,50,53,40,40,11,46,21,42,40,42,45,73,72,62,52,81,51,63,70,39,48,52,47,32,55,57,43,54,52,54,60,68,73,96

Foldseek 3Di:
DCPDDPPPPPPPPPPVPVPVPPPDDDDDDDDDDPVVVVVVVVVCVVQVVDDPVLVVLLVVLVVCVVVPNPDPVSVVSVVVVVVSVVVD/DPPPDPPPPPPPPPPVPVPVPPPDDDDDDDDDDPVVVVVVVVVCVVQVVDDPVLVVLLVVLVVCVVVPNPDPVSVVSVVVVVVSVVVD

InterPro domains:
  IPR021231 Protein of unknown function DUF2811 [PF10929] (27-83)